Protein AF-A0A843IZ37-F1 (afdb_monomer)

Solvent-accessible surface area (backbone atoms only — not comparable to full-atom values): 7580 Å² total; per-residue (Å²): 131,84,59,68,69,59,57,53,52,52,54,53,51,50,53,52,50,53,52,50,50,48,40,64,64,49,52,33,51,70,78,40,42,57,27,64,41,48,29,43,36,40,36,43,60,86,88,45,72,48,77,45,77,41,49,67,21,26,37,38,37,39,22,47,62,95,72,80,85,50,72,70,56,32,70,65,59,40,47,68,46,70,47,68,40,82,87,35,90,53,60,32,40,37,36,51,71,47,74,56,32,34,36,52,46,71,40,86,57,52,48,63,89,57,58,62,46,44,61,75,40,78,44,54,36,36,32,69,85,77,70,44,50,29,39,40,34,33,73

Secondary structure (DSSP, 8-state):
---HHHHHHHHHHHHHHHHHHHIIIIIHHHHSPPP-S-EEEEE-STT-EEEEE-TT-SEEEEESS-----HHHHHHH--EEEEE-TT-SS-EEEEEEETTEEEEEPPTTEEES-SEEEBT-EEEEEETTT--EEEEEE-

Radius of gyration: 20.19 Å; Cα contacts (8 Å, |Δi|>4): 264; chains: 1; bounding box: 59×22×59 Å

Foldseek 3Di:
DDDVVVVVVVVVVVVVVVVVVCQQPPVLCVVQPAALFFWKWKDDDPPDTDIDGRGRARKEKEEQDDDDQDPVNCSNNNHYHYDHDPVHPDIKMWGCDDNFWIAIDDDPQKDKPDRIAGAQDWIWIAGNVVRIIMIMHID

pLDDT: mean 86.44, std 6.02, range [48.97, 94.69]

Structure (mmCIF, N/CA/C/O backbone):
data_AF-A0A843IZ37-F1
#
_entry.id   AF-A0A843IZ37-F1
#
loop_
_atom_site.group_PDB
_atom_site.id
_atom_site.type_symbol
_atom_site.label_atom_id
_atom_site.label_alt_id
_atom_site.label_comp_id
_atom_site.label_asym_id
_atom_site.label_entity_id
_atom_site.label_seq_id
_atom_site.pdbx_PDB_ins_code
_atom_site.Cartn_x
_atom_site.Cartn_y
_atom_site.Cartn_z
_atom_site.occupancy
_atom_site.B_iso_or_equiv
_atom_site.auth_seq_id
_atom_site.auth_comp_id
_atom_site.auth_asym_id
_atom_site.auth_atom_id
_atom_site.pdbx_PDB_model_num
ATOM 1 N N . MET A 1 1 ? 40.744 1.750 -38.224 1.00 48.97 1 MET A N 1
ATOM 2 C CA . MET A 1 1 ? 40.336 0.439 -37.673 1.00 48.97 1 MET A CA 1
ATOM 3 C C . MET A 1 1 ? 39.419 0.703 -36.491 1.00 48.97 1 MET A C 1
ATOM 5 O O . MET A 1 1 ? 39.819 1.440 -35.600 1.00 48.97 1 MET A O 1
ATOM 9 N N . ALA A 1 2 ? 38.177 0.216 -36.526 1.00 65.69 2 ALA A N 1
ATOM 10 C CA . ALA A 1 2 ? 37.244 0.391 -35.414 1.00 65.69 2 ALA A CA 1
ATOM 11 C C . ALA A 1 2 ? 37.753 -0.388 -34.194 1.00 65.69 2 ALA A C 1
ATOM 13 O O . ALA A 1 2 ? 38.201 -1.523 -34.341 1.00 65.69 2 ALA A O 1
ATOM 14 N N . ASN A 1 3 ? 37.719 0.231 -33.013 1.00 75.50 3 ASN A N 1
ATOM 15 C CA . ASN A 1 3 ? 38.198 -0.390 -31.785 1.00 75.50 3 ASN A CA 1
ATOM 16 C C . ASN A 1 3 ? 37.201 -1.492 -31.366 1.00 75.50 3 ASN A C 1
ATOM 18 O O . ASN A 1 3 ? 36.070 -1.161 -31.003 1.00 75.50 3 ASN A O 1
ATOM 22 N N . PRO A 1 4 ? 37.564 -2.787 -31.429 1.00 74.19 4 PRO A N 1
ATOM 23 C CA . PRO A 1 4 ? 36.617 -3.889 -31.241 1.00 74.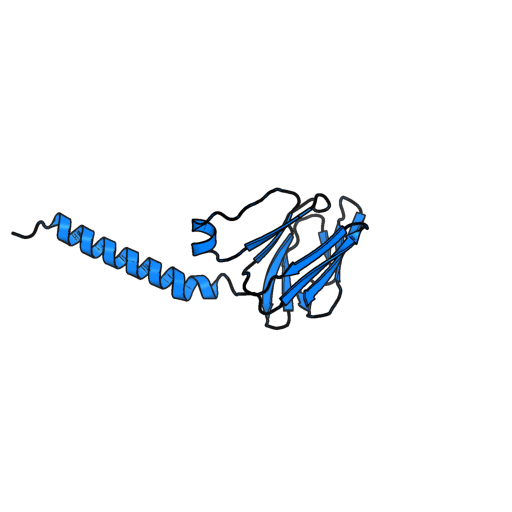19 4 PRO A CA 1
ATOM 24 C C . PRO A 1 4 ? 35.993 -3.906 -29.837 1.00 74.19 4 PRO A C 1
ATOM 26 O O . PRO A 1 4 ? 34.850 -4.332 -29.676 1.00 74.19 4 PRO A O 1
ATOM 29 N N . LEU A 1 5 ? 36.694 -3.358 -28.837 1.00 73.50 5 LEU A N 1
ATOM 30 C CA . LEU A 1 5 ? 36.154 -3.158 -27.490 1.00 73.50 5 LEU A CA 1
ATOM 31 C C . LEU A 1 5 ? 35.015 -2.132 -27.455 1.00 73.50 5 LEU A C 1
ATOM 33 O O . LEU A 1 5 ? 34.039 -2.336 -26.738 1.00 73.50 5 LEU A O 1
ATOM 37 N N . ALA A 1 6 ? 35.118 -1.054 -28.237 1.00 74.38 6 ALA A N 1
ATOM 38 C CA . ALA A 1 6 ? 34.081 -0.027 -28.302 1.00 74.38 6 ALA A CA 1
ATOM 39 C C . ALA A 1 6 ? 32.815 -0.558 -28.992 1.00 74.38 6 ALA A C 1
ATOM 41 O O . ALA A 1 6 ? 31.706 -0.289 -28.543 1.00 74.38 6 ALA A O 1
ATOM 42 N N . THR A 1 7 ? 32.970 -1.383 -30.031 1.00 79.19 7 THR A N 1
ATOM 43 C CA . THR A 1 7 ? 31.832 -2.017 -30.712 1.00 79.19 7 THR A CA 1
ATOM 44 C C . THR A 1 7 ? 31.071 -2.962 -29.778 1.00 79.19 7 THR A C 1
ATOM 46 O O . THR A 1 7 ? 29.842 -2.927 -29.729 1.00 79.19 7 THR A O 1
ATOM 49 N N . GLY A 1 8 ? 31.788 -3.777 -28.993 1.00 83.38 8 GLY A N 1
ATOM 50 C CA . GLY A 1 8 ? 31.175 -4.699 -28.034 1.00 83.38 8 GLY A CA 1
ATOM 51 C C . GLY A 1 8 ? 30.411 -3.983 -26.915 1.00 83.38 8 GLY A C 1
ATOM 52 O O . GLY A 1 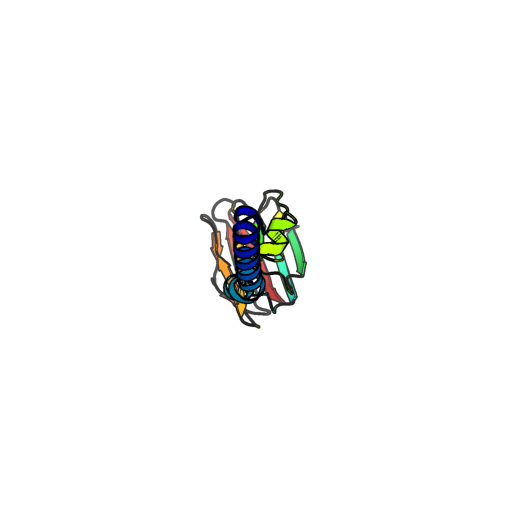8 ? 29.273 -4.346 -26.614 1.00 83.38 8 GLY A O 1
ATOM 53 N N . THR A 1 9 ? 30.991 -2.928 -26.334 1.00 86.50 9 THR A N 1
ATOM 54 C CA . THR A 1 9 ? 30.327 -2.148 -25.275 1.00 86.50 9 THR A CA 1
ATOM 55 C C . THR A 1 9 ? 29.115 -1.379 -25.791 1.00 86.50 9 THR A C 1
ATOM 57 O O . THR A 1 9 ? 28.109 -1.307 -25.086 1.00 86.50 9 THR A O 1
ATOM 60 N N . SER A 1 10 ? 29.147 -0.869 -27.027 1.00 86.94 10 SER A N 1
ATOM 61 C CA . SER A 1 10 ? 27.983 -0.222 -27.646 1.00 86.94 10 SER A CA 1
ATOM 62 C C . SER A 1 10 ? 26.804 -1.182 -27.827 1.00 86.94 10 SER A C 1
ATOM 64 O O . SER A 1 10 ? 25.675 -0.828 -27.485 1.00 86.94 10 SER A O 1
ATOM 66 N N . ILE A 1 11 ? 27.048 -2.406 -28.309 1.00 89.75 11 ILE A N 1
ATOM 67 C CA . ILE A 1 11 ? 25.991 -3.418 -28.479 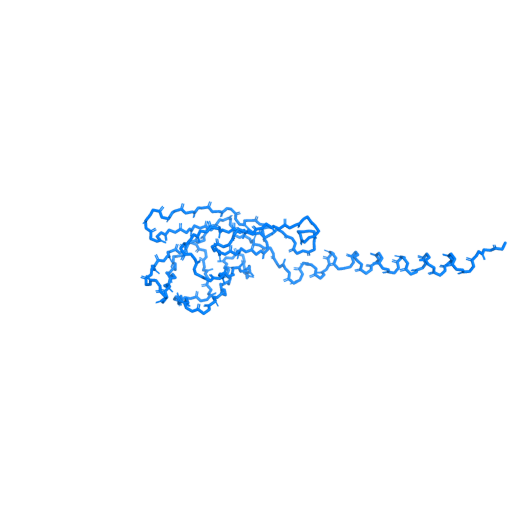1.00 89.75 11 ILE A CA 1
ATOM 68 C C . ILE A 1 11 ? 25.407 -3.814 -27.119 1.00 89.75 11 ILE A C 1
ATOM 70 O O . ILE A 1 11 ? 24.187 -3.858 -26.955 1.00 89.75 11 ILE A O 1
ATOM 74 N N . LEU A 1 12 ? 26.264 -4.050 -26.124 1.00 91.38 12 LEU A N 1
ATOM 75 C CA . LEU A 1 12 ? 25.834 -4.432 -24.779 1.00 91.38 12 LEU A CA 1
ATOM 76 C C . LEU A 1 12 ? 25.019 -3.315 -24.107 1.00 91.38 12 LEU A C 1
ATOM 78 O O . LEU A 1 12 ? 23.982 -3.585 -23.501 1.00 91.38 12 LEU A O 1
ATOM 82 N N . GLY A 1 13 ? 25.422 -2.055 -24.294 1.00 92.56 13 GLY A N 1
ATOM 83 C CA . GLY A 1 13 ? 24.658 -0.889 -23.852 1.00 92.56 13 GLY A CA 1
ATOM 84 C C . GLY A 1 13 ? 23.282 -0.793 -24.514 1.00 92.56 13 GLY A C 1
ATOM 85 O O . GLY A 1 13 ? 22.292 -0.533 -23.829 1.00 92.56 13 GLY A O 1
ATOM 86 N N . PHE A 1 14 ? 23.188 -1.064 -25.819 1.00 94.12 14 PHE A N 1
ATOM 87 C CA . PHE A 1 14 ? 21.911 -1.064 -26.535 1.00 94.12 14 PHE A CA 1
ATOM 88 C C . PHE A 1 14 ? 20.958 -2.155 -26.026 1.00 94.12 14 PHE A C 1
ATOM 90 O O . PHE A 1 14 ? 19.788 -1.876 -25.765 1.00 94.12 14 PHE A O 1
ATOM 97 N N . ILE A 1 15 ? 21.458 -3.377 -25.817 1.00 94.69 15 ILE A N 1
ATOM 98 C CA . ILE A 1 15 ? 20.670 -4.488 -25.256 1.00 94.69 15 ILE A CA 1
ATOM 99 C C . ILE A 1 15 ? 20.149 -4.125 -23.861 1.00 94.69 15 ILE A C 1
ATOM 101 O O . ILE A 1 15 ? 18.975 -4.343 -23.559 1.00 94.69 15 ILE A O 1
ATOM 105 N N . LEU A 1 16 ? 20.999 -3.534 -23.020 1.00 93.94 16 LEU A N 1
ATOM 106 C CA . LEU A 1 16 ? 20.631 -3.151 -21.660 1.00 93.94 16 LEU A CA 1
ATOM 107 C C . LEU A 1 16 ? 19.567 -2.042 -21.646 1.00 93.94 16 LEU A C 1
ATOM 109 O O . LEU A 1 16 ? 18.612 -2.114 -20.872 1.00 93.94 16 LEU A O 1
ATOM 113 N N . LEU A 1 17 ? 19.670 -1.064 -22.550 1.00 92.88 17 LEU A N 1
ATOM 114 C CA . LEU A 1 17 ? 18.644 -0.035 -22.741 1.00 92.88 17 LEU A CA 1
ATOM 115 C C . LEU A 1 17 ? 17.320 -0.620 -23.242 1.00 92.88 17 LEU A C 1
ATOM 117 O O . LEU A 1 17 ? 16.263 -0.253 -22.728 1.00 92.88 17 LEU A O 1
ATOM 121 N N . ALA A 1 18 ? 17.356 -1.550 -24.198 1.00 93.69 18 ALA A N 1
ATOM 122 C CA . ALA A 1 18 ? 16.159 -2.221 -24.701 1.00 93.69 18 ALA A CA 1
ATOM 123 C C . ALA A 1 18 ? 15.462 -3.039 -23.599 1.00 93.69 18 ALA A C 1
ATOM 125 O O . ALA A 1 18 ? 14.242 -2.953 -23.441 1.00 93.69 18 ALA A O 1
ATOM 126 N N . ALA A 1 19 ? 16.229 -3.769 -22.785 1.00 92.69 19 ALA A N 1
ATOM 127 C CA . ALA A 1 19 ? 15.710 -4.504 -21.635 1.00 92.69 19 ALA A CA 1
ATOM 128 C C . ALA A 1 19 ? 15.078 -3.565 -20.594 1.00 92.69 19 ALA A C 1
ATOM 130 O O . ALA A 1 19 ? 13.990 -3.840 -20.086 1.00 92.69 19 ALA A O 1
ATOM 131 N N . LEU A 1 20 ? 15.716 -2.424 -20.315 1.00 91.31 20 LEU A N 1
ATOM 132 C CA . LEU A 1 20 ? 15.200 -1.426 -19.380 1.00 91.31 20 LEU A CA 1
ATOM 133 C C . LEU A 1 20 ? 13.914 -0.759 -19.897 1.00 91.31 20 LEU A C 1
ATOM 135 O O . LEU A 1 20 ? 12.968 -0.564 -19.133 1.00 91.31 20 LEU A O 1
ATOM 139 N N . ALA A 1 21 ? 13.838 -0.465 -21.196 1.00 89.88 21 ALA A N 1
ATOM 140 C CA . ALA A 1 21 ? 12.626 0.045 -21.828 1.00 89.88 21 ALA A CA 1
ATOM 141 C C . ALA A 1 21 ? 11.474 -0.970 -21.744 1.00 89.88 21 ALA A C 1
ATOM 143 O O . ALA A 1 21 ? 10.358 -0.611 -21.364 1.00 89.88 21 ALA A O 1
ATOM 144 N N . LEU A 1 22 ? 11.751 -2.248 -22.024 1.00 91.81 22 LEU A N 1
ATOM 145 C CA . LEU A 1 22 ? 10.770 -3.329 -21.917 1.00 91.81 22 LEU A CA 1
ATOM 146 C C . LEU A 1 22 ? 10.287 -3.522 -20.471 1.00 91.81 22 LEU A C 1
ATOM 148 O O . LEU A 1 22 ? 9.087 -3.691 -20.237 1.00 91.81 22 LEU A O 1
ATOM 152 N N . TRP A 1 23 ? 11.193 -3.418 -19.493 1.00 89.94 23 TRP A N 1
ATOM 153 C CA . TRP A 1 23 ? 10.854 -3.442 -18.070 1.00 89.94 23 TRP A CA 1
ATOM 154 C C . TRP A 1 23 ? 9.880 -2.318 -17.695 1.00 89.94 23 TRP A C 1
ATOM 156 O O . TRP A 1 23 ? 8.828 -2.580 -17.108 1.00 89.94 23 TRP A O 1
ATOM 166 N N . LEU A 1 24 ? 10.203 -1.070 -18.053 1.00 86.56 24 LEU A N 1
ATOM 167 C CA . LEU A 1 24 ? 9.394 0.102 -17.703 1.00 86.56 24 LEU A CA 1
ATOM 168 C C . LEU A 1 24 ? 8.035 0.122 -18.419 1.00 86.56 24 LEU A C 1
ATOM 170 O O . LEU A 1 24 ? 7.045 0.559 -17.832 1.00 86.56 24 LEU A O 1
ATOM 174 N N . ALA A 1 25 ? 7.962 -0.364 -19.659 1.00 85.31 25 ALA A N 1
ATOM 175 C CA . ALA A 1 25 ? 6.729 -0.355 -20.442 1.00 85.31 25 ALA A CA 1
ATOM 176 C C . ALA A 1 25 ? 5.774 -1.505 -20.081 1.00 85.31 25 ALA A C 1
ATOM 178 O O . ALA A 1 25 ? 4.579 -1.273 -19.892 1.00 85.31 25 ALA A O 1
ATOM 179 N N . VAL A 1 26 ? 6.283 -2.738 -19.979 1.00 87.12 26 VAL A N 1
ATOM 180 C CA . VAL A 1 26 ? 5.445 -3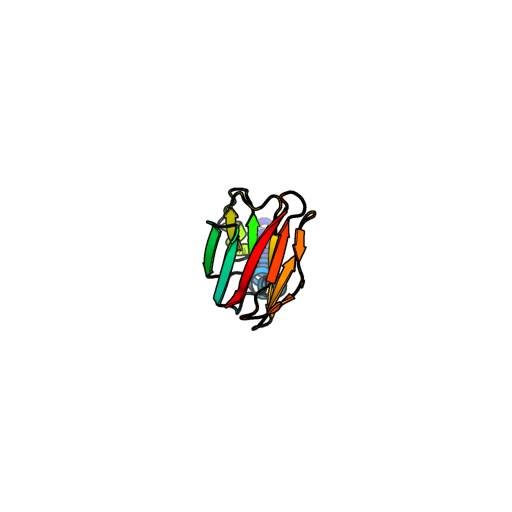.946 -19.889 1.00 87.12 26 VAL A CA 1
ATOM 181 C C . VAL A 1 26 ? 5.415 -4.498 -18.469 1.00 87.12 26 VAL A C 1
ATOM 183 O O . VAL A 1 26 ? 4.352 -4.544 -17.842 1.00 87.12 26 VAL A O 1
ATOM 186 N N . LEU A 1 27 ? 6.575 -4.890 -17.933 1.00 85.44 27 LEU A N 1
ATOM 187 C CA . LEU A 1 27 ? 6.647 -5.567 -16.633 1.00 85.44 27 LEU A CA 1
ATOM 188 C C . LEU A 1 27 ? 6.161 -4.654 -15.512 1.00 85.44 27 LEU A C 1
ATOM 190 O O . LEU A 1 27 ? 5.412 -5.090 -14.638 1.00 85.44 27 LEU A O 1
ATOM 194 N N . GLN A 1 28 ? 6.497 -3.365 -15.577 1.00 84.25 28 GLN A N 1
ATOM 195 C CA . GLN A 1 28 ? 6.030 -2.409 -14.590 1.00 84.25 28 GLN A CA 1
ATOM 196 C C . GLN A 1 28 ? 4.501 -2.344 -14.541 1.00 84.25 28 GLN A C 1
ATOM 198 O O . GLN A 1 28 ? 3.927 -2.227 -13.460 1.00 84.25 28 GLN A O 1
ATOM 203 N N . TYR A 1 29 ? 3.819 -2.376 -15.687 1.00 81.94 29 TYR A N 1
ATOM 204 C CA . TYR A 1 29 ? 2.358 -2.320 -15.731 1.00 81.94 29 TYR A CA 1
ATOM 205 C C . TYR A 1 29 ? 1.718 -3.605 -15.188 1.00 81.94 29 TYR A C 1
ATOM 207 O O . TYR A 1 29 ? 0.707 -3.528 -14.492 1.00 81.94 29 TYR A O 1
ATOM 215 N N . MET A 1 30 ? 2.335 -4.757 -15.457 1.00 83.50 30 MET A N 1
ATOM 216 C CA . MET A 1 30 ? 1.831 -6.069 -15.053 1.00 83.50 30 MET A CA 1
ATOM 217 C C . MET A 1 30 ? 1.996 -6.338 -13.551 1.00 83.50 30 MET A C 1
ATOM 219 O O . MET A 1 30 ? 1.043 -6.759 -12.901 1.00 83.50 30 MET A O 1
ATOM 223 N N . PHE A 1 31 ? 3.174 -6.066 -12.983 1.00 83.25 31 PHE A N 1
ATOM 224 C CA . PHE A 1 31 ? 3.448 -6.352 -11.568 1.00 83.25 31 PHE A CA 1
ATOM 225 C C . PHE A 1 31 ? 2.868 -5.311 -10.611 1.00 83.25 31 PHE A C 1
ATOM 227 O O . PHE A 1 31 ? 2.540 -5.637 -9.472 1.00 83.25 31 PHE A O 1
ATOM 234 N N . TYR A 1 32 ? 2.711 -4.066 -11.066 1.00 84.38 32 TYR A N 1
ATOM 235 C CA . TYR A 1 32 ? 2.249 -2.973 -10.216 1.00 84.38 32 TYR A CA 1
ATOM 236 C C . TYR A 1 32 ? 1.033 -2.268 -10.829 1.00 84.38 32 TYR A C 1
ATOM 238 O O . TYR A 1 32 ? 1.156 -1.137 -11.317 1.00 84.38 32 TYR A O 1
ATOM 246 N N . PRO A 1 33 ? -0.156 -2.897 -10.825 1.00 85.81 33 PRO A N 1
ATOM 247 C CA . PRO A 1 33 ? -1.369 -2.259 -11.321 1.00 85.81 33 PRO A CA 1
ATOM 248 C C . PRO A 1 33 ? -1.647 -0.936 -10.591 1.00 85.81 33 PRO A C 1
ATOM 250 O O . PRO A 1 33 ? -1.183 -0.696 -9.479 1.00 85.81 33 PRO A O 1
ATOM 253 N N . ARG A 1 34 ? -2.392 -0.029 -11.229 1.00 90.31 34 ARG A N 1
ATOM 254 C CA . ARG A 1 34 ? -2.721 1.289 -10.657 1.00 90.31 34 ARG A CA 1
ATOM 255 C C . ARG A 1 34 ? -4.096 1.259 -9.993 1.00 90.31 34 ARG A C 1
ATOM 257 O O . ARG A 1 34 ? -5.033 0.678 -10.535 1.00 90.31 34 ARG A O 1
ATOM 264 N N . PHE A 1 35 ? -4.256 1.967 -8.876 1.00 88.81 35 PHE A N 1
ATOM 265 C CA . PHE A 1 35 ? -5.566 2.188 -8.269 1.00 88.81 35 PHE A CA 1
ATOM 266 C C . PHE A 1 35 ? -6.474 3.004 -9.191 1.00 88.81 35 PHE A C 1
ATOM 268 O O . PHE A 1 35 ? -6.151 4.131 -9.586 1.00 88.81 35 PHE A O 1
ATOM 275 N N . SER A 1 36 ? -7.644 2.434 -9.479 1.00 86.38 36 SER A N 1
ATOM 276 C CA . SER A 1 36 ? -8.747 3.125 -10.154 1.00 86.38 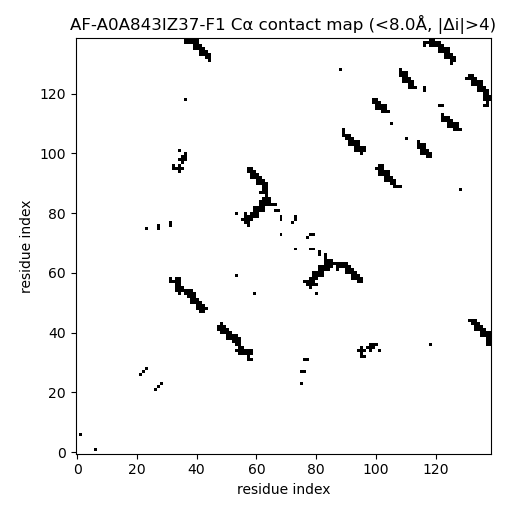36 SER A CA 1
ATOM 277 C C . SER A 1 36 ? -9.616 3.934 -9.183 1.00 86.38 36 SER A C 1
ATOM 279 O O . SER A 1 36 ? -10.277 4.883 -9.603 1.00 86.38 36 SER A O 1
ATOM 281 N N . VAL A 1 37 ? -9.618 3.559 -7.901 1.00 88.25 37 VAL A N 1
ATOM 282 C CA . VAL A 1 37 ? -10.371 4.220 -6.825 1.00 88.25 37 VAL A CA 1
ATOM 283 C C . VAL A 1 37 ? -9.738 5.567 -6.457 1.00 88.25 37 VAL A C 1
ATOM 285 O O . VAL A 1 37 ? -8.538 5.775 -6.659 1.00 88.25 37 VAL A O 1
ATOM 288 N N . LYS A 1 38 ? -10.540 6.525 -5.981 1.00 87.62 38 LYS A N 1
ATOM 289 C CA . LYS A 1 38 ? -10.098 7.915 -5.812 1.00 87.62 38 LYS A CA 1
ATOM 290 C C . LYS A 1 38 ? -9.394 8.128 -4.481 1.00 87.62 38 LYS A C 1
ATOM 292 O O . LYS A 1 38 ? -8.310 8.713 -4.461 1.00 87.62 38 LYS A O 1
ATOM 297 N N . SER A 1 39 ? -9.990 7.682 -3.383 1.00 89.44 39 SER A N 1
ATOM 298 C CA . SER A 1 39 ? -9.506 7.964 -2.034 1.00 89.44 39 SER A CA 1
ATOM 299 C C . SER A 1 39 ? -9.762 6.831 -1.051 1.00 89.44 39 SER A C 1
ATOM 301 O O . SER A 1 39 ? -10.776 6.145 -1.127 1.00 89.44 39 SER A O 1
ATOM 303 N N . LEU A 1 40 ? -8.849 6.703 -0.097 1.00 90.06 40 LEU A N 1
ATOM 304 C CA . LEU A 1 40 ? -8.972 5.905 1.111 1.00 90.06 40 LEU A CA 1
ATOM 305 C C . LEU A 1 40 ? -9.392 6.835 2.256 1.00 90.06 40 LEU A C 1
ATOM 307 O O . LEU A 1 40 ? -8.826 7.921 2.410 1.00 90.06 40 LEU A O 1
ATOM 311 N N . GLN A 1 41 ? -10.384 6.422 3.028 1.00 89.75 41 GLN A N 1
ATOM 312 C CA . GLN A 1 41 ? -10.788 7.037 4.283 1.00 89.75 41 GLN A CA 1
ATOM 313 C C . GLN A 1 41 ? -10.515 6.041 5.403 1.00 89.75 41 GLN A C 1
ATOM 315 O O . GLN A 1 41 ? -10.911 4.881 5.305 1.00 89.75 41 GLN A O 1
ATOM 320 N N . LEU A 1 42 ? -9.818 6.512 6.423 1.00 88.88 42 LEU A N 1
ATOM 321 C CA . LEU A 1 42 ? -9.548 5.811 7.664 1.00 88.88 42 LEU A CA 1
ATOM 322 C C . LEU A 1 42 ? -10.203 6.626 8.770 1.00 88.88 42 LEU A C 1
ATOM 324 O O . LEU A 1 42 ? -10.008 7.844 8.839 1.00 88.88 42 LEU A O 1
ATOM 328 N N . SER A 1 43 ? -10.996 5.966 9.593 1.00 86.00 43 SER A N 1
ATOM 329 C CA . SER A 1 43 ? -11.625 6.557 10.764 1.00 86.00 43 SER A CA 1
ATOM 330 C C . SER A 1 43 ? -11.502 5.601 11.935 1.00 86.00 43 SER A C 1
ATOM 332 O O . SER A 1 43 ? -11.529 4.391 11.741 1.00 86.00 43 SER A O 1
ATOM 334 N N . ASP A 1 44 ? -11.402 6.157 13.132 1.00 80.31 44 ASP A N 1
ATOM 335 C CA . ASP A 1 44 ? -11.322 5.442 14.404 1.00 80.31 44 ASP A CA 1
ATOM 336 C C . ASP A 1 44 ? -10.011 4.663 14.645 1.00 80.31 44 ASP A C 1
ATOM 338 O O . ASP A 1 44 ? -9.388 4.148 13.710 1.00 80.31 44 ASP A O 1
ATOM 342 N N . PRO A 1 45 ? -9.551 4.574 15.908 1.00 70.81 45 PRO A N 1
ATOM 343 C CA . PRO A 1 45 ? -10.117 5.192 17.116 1.00 70.81 45 PRO A CA 1
ATOM 344 C C . PRO A 1 45 ? -9.930 6.721 17.144 1.00 70.81 45 PRO A C 1
ATOM 346 O O . PRO A 1 45 ? -8.905 7.237 16.698 1.00 70.81 45 PRO A O 1
ATOM 349 N N . ALA A 1 46 ? -10.924 7.466 17.644 1.00 68.81 46 ALA A N 1
ATOM 350 C CA . ALA A 1 46 ? -10.837 8.923 17.780 1.00 68.81 46 ALA A CA 1
ATOM 351 C C . ALA A 1 46 ? -9.554 9.330 18.543 1.00 68.81 46 ALA A C 1
ATOM 353 O O . ALA A 1 46 ? -9.259 8.729 19.577 1.00 68.81 46 ALA A O 1
ATOM 354 N N . PRO A 1 47 ? -8.780 10.328 18.067 1.00 70.94 47 PRO A N 1
ATOM 355 C CA . PRO A 1 47 ? -9.100 11.315 17.027 1.00 70.94 47 PRO A CA 1
ATOM 356 C C . PRO A 1 47 ? -8.640 10.944 15.599 1.00 70.94 47 PRO A C 1
ATOM 358 O O . PRO A 1 47 ? -8.513 11.826 14.748 1.00 70.94 47 PRO A O 1
ATOM 361 N N . TYR A 1 48 ? -8.355 9.674 15.300 1.00 76.94 48 TYR A N 1
ATOM 362 C CA . TYR A 1 48 ? -7.816 9.275 14.000 1.00 76.94 48 TYR A CA 1
ATOM 363 C C . TYR A 1 48 ? -8.851 9.413 12.875 1.00 76.94 48 TYR A C 1
ATOM 365 O O . TYR A 1 48 ? -9.756 8.593 12.722 1.00 76.94 48 TYR A O 1
ATOM 373 N N . MET A 1 49 ? -8.706 10.467 12.068 1.00 81.44 49 MET A N 1
ATOM 374 C CA . MET A 1 49 ? -9.446 10.666 10.822 1.00 81.44 49 MET A CA 1
ATOM 375 C C . MET A 1 49 ? -8.475 11.046 9.709 1.00 81.44 49 MET A C 1
ATOM 377 O O . MET A 1 49 ? -7.966 12.167 9.658 1.00 81.44 49 MET A O 1
ATOM 381 N N . ALA A 1 50 ? -8.238 10.124 8.782 1.00 84.44 50 ALA A N 1
ATOM 382 C CA . ALA A 1 50 ? -7.360 10.354 7.648 1.00 84.44 50 ALA A CA 1
ATOM 383 C C . ALA A 1 50 ? -8.093 10.114 6.331 1.00 84.44 50 ALA A C 1
ATOM 385 O O . ALA A 1 50 ? -8.737 9.091 6.105 1.00 84.44 50 ALA A O 1
ATOM 386 N N . ARG A 1 51 ? -7.964 11.067 5.407 1.00 88.44 51 ARG A N 1
ATOM 387 C CA . ARG A 1 51 ? -8.422 10.917 4.025 1.00 88.44 51 ARG A CA 1
ATOM 388 C C . ARG A 1 51 ? -7.240 11.094 3.091 1.00 88.44 51 ARG A C 1
ATOM 390 O O . ARG A 1 51 ? -6.680 12.185 3.000 1.00 88.44 51 ARG A O 1
ATOM 397 N N . LYS A 1 52 ? -6.892 10.046 2.346 1.00 88.88 52 LYS A N 1
ATOM 398 C CA . LYS A 1 52 ? -5.793 10.072 1.375 1.00 88.88 52 LYS A CA 1
ATOM 399 C C . LYS A 1 52 ? -6.285 9.777 -0.029 1.00 88.88 52 LYS A C 1
ATOM 401 O O . LYS A 1 52 ? -7.038 8.839 -0.268 1.00 88.88 52 LYS A O 1
ATOM 406 N N . THR A 1 53 ? -5.832 10.576 -0.987 1.00 90.06 53 THR A N 1
ATOM 407 C CA . THR A 1 53 ? -6.104 10.348 -2.409 1.00 90.06 53 THR A CA 1
ATOM 408 C C . THR A 1 53 ? -5.161 9.273 -2.932 1.00 90.06 53 THR A C 1
ATOM 410 O O . THR A 1 53 ? -3.958 9.505 -3.032 1.00 90.06 53 THR A O 1
ATOM 413 N N . ILE A 1 54 ? -5.712 8.115 -3.296 1.00 90.81 54 ILE A N 1
ATOM 414 C CA . ILE A 1 54 ? -4.949 6.936 -3.733 1.00 90.81 54 ILE A CA 1
ATOM 415 C C . ILE A 1 54 ? -4.991 6.719 -5.248 1.00 90.81 54 ILE A C 1
ATOM 417 O O . ILE A 1 54 ? -4.316 5.836 -5.773 1.00 90.81 54 ILE A O 1
ATOM 421 N N . ARG A 1 55 ? -5.726 7.565 -5.982 1.00 87.31 55 ARG A N 1
ATOM 422 C CA . ARG A 1 55 ? -5.811 7.504 -7.446 1.00 87.31 55 ARG A CA 1
ATOM 423 C C . ARG A 1 55 ? -4.419 7.519 -8.082 1.00 87.31 55 ARG A C 1
ATOM 425 O O . ARG A 1 55 ? -3.602 8.384 -7.770 1.00 87.31 55 ARG A O 1
ATOM 432 N N . ARG A 1 56 ? -4.181 6.614 -9.038 1.00 86.94 56 ARG A N 1
ATOM 433 C CA . ARG A 1 56 ? -2.903 6.442 -9.767 1.00 86.94 56 ARG A CA 1
ATOM 434 C C . ARG A 1 56 ? -1.710 5.978 -8.920 1.00 86.94 56 ARG A C 1
ATOM 436 O O . ARG A 1 56 ? -0.659 5.725 -9.507 1.00 86.94 56 ARG A O 1
ATOM 443 N N . ALA A 1 57 ? -1.843 5.839 -7.600 1.00 90.25 57 ALA A N 1
ATOM 444 C CA . ALA A 1 57 ? -0.858 5.088 -6.831 1.00 90.25 57 ALA A CA 1
ATOM 445 C C . ALA A 1 57 ? -0.918 3.608 -7.235 1.00 90.25 57 ALA A C 1
ATOM 447 O O . ALA A 1 57 ? -1.897 3.157 -7.838 1.00 90.25 57 ALA A O 1
ATOM 448 N N . ARG A 1 58 ? 0.140 2.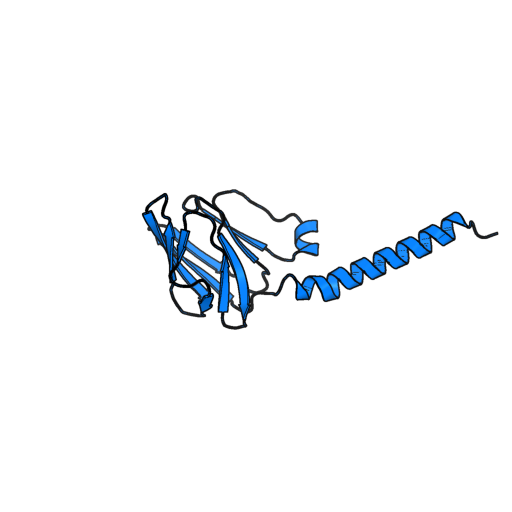863 -6.942 1.00 90.69 58 ARG A N 1
ATOM 449 C CA . ARG A 1 58 ? 0.218 1.422 -7.213 1.00 90.69 58 ARG A CA 1
ATOM 450 C C . ARG A 1 58 ? 0.163 0.588 -5.935 1.00 90.69 58 ARG A C 1
ATOM 452 O O . ARG A 1 58 ? -0.207 -0.575 -5.987 1.00 90.69 58 ARG A O 1
ATOM 459 N N . GLN A 1 59 ? 0.457 1.200 -4.790 1.00 92.50 59 GLN A N 1
ATOM 460 C CA . GLN A 1 59 ? 0.377 0.568 -3.477 1.00 92.50 59 GLN A CA 1
ATOM 461 C C . GLN A 1 59 ? 0.140 1.630 -2.399 1.00 92.50 59 GLN A C 1
ATOM 463 O O . GLN A 1 59 ? 0.565 2.780 -2.546 1.00 92.50 59 GLN A O 1
ATOM 468 N N . VAL A 1 60 ? -0.563 1.250 -1.337 1.00 92.19 60 VAL A N 1
ATOM 469 C CA . VAL A 1 60 ? -0.725 2.055 -0.123 1.00 92.19 60 VAL A CA 1
ATOM 470 C C . VAL A 1 60 ? -0.245 1.207 1.047 1.00 92.19 60 VAL A C 1
ATOM 472 O O . VAL A 1 60 ? -0.597 0.032 1.132 1.00 92.19 60 VAL A O 1
ATOM 475 N N . ILE A 1 61 ? 0.580 1.781 1.911 1.00 92.44 61 ILE A N 1
ATOM 476 C CA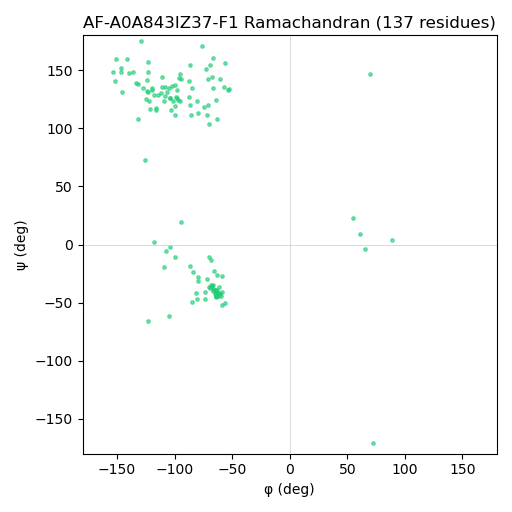 . ILE A 1 61 ? 1.133 1.115 3.089 1.00 92.44 61 ILE A CA 1
ATOM 477 C C . ILE A 1 61 ? 0.720 1.934 4.306 1.00 92.44 61 ILE A C 1
ATOM 479 O O . ILE A 1 61 ? 0.994 3.133 4.357 1.00 92.44 61 ILE A O 1
ATOM 483 N N . LEU A 1 62 ? 0.040 1.293 5.250 1.00 91.06 62 LEU A N 1
ATOM 484 C CA . LEU A 1 62 ? -0.265 1.852 6.56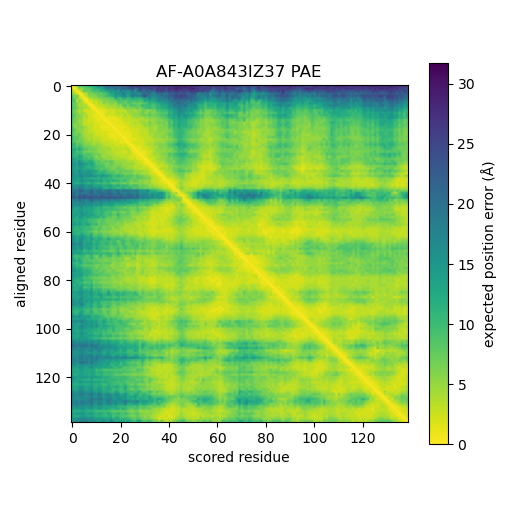3 1.00 91.06 62 LEU A CA 1
ATOM 485 C C . LEU A 1 62 ? 0.827 1.366 7.515 1.00 91.06 62 LEU A C 1
ATOM 487 O O . LEU A 1 62 ? 1.068 0.163 7.587 1.00 91.06 62 LEU A O 1
ATOM 491 N N . THR A 1 63 ? 1.525 2.278 8.179 1.00 91.56 63 THR A N 1
ATOM 492 C CA . THR A 1 63 ? 2.670 1.952 9.040 1.00 91.56 63 THR A CA 1
ATOM 493 C C . THR A 1 63 ? 2.805 2.984 10.158 1.00 91.56 63 THR A C 1
ATOM 495 O O . THR A 1 63 ? 2.302 4.097 10.037 1.00 91.56 63 THR A O 1
ATOM 498 N N . SER A 1 64 ? 3.498 2.649 11.242 1.00 89.50 64 SER A N 1
ATOM 499 C CA . SER A 1 64 ? 3.960 3.628 12.240 1.00 89.50 64 SER A CA 1
ATOM 500 C C . SER A 1 64 ? 5.311 4.236 11.877 1.00 89.50 64 SER A C 1
ATOM 502 O O . SER A 1 64 ? 5.684 5.297 12.373 1.00 89.50 64 SER A O 1
ATOM 504 N N . LYS A 1 65 ? 6.072 3.597 10.985 1.00 88.75 65 LYS A N 1
ATOM 505 C CA . LYS A 1 65 ? 7.436 4.021 10.674 1.00 88.75 65 LYS A CA 1
ATOM 506 C C . LYS A 1 65 ? 7.438 5.110 9.611 1.00 88.75 65 LYS A C 1
ATOM 508 O O . LYS A 1 65 ? 6.792 5.005 8.570 1.00 88.75 65 LYS A O 1
ATOM 513 N N . GLN A 1 66 ? 8.239 6.147 9.840 1.00 87.50 66 GLN A N 1
ATOM 514 C CA . GLN A 1 66 ? 8.499 7.167 8.829 1.00 87.50 66 GLN A CA 1
ATOM 515 C C . GLN A 1 66 ? 9.207 6.533 7.630 1.00 87.50 66 GLN A C 1
ATOM 517 O O . GLN A 1 66 ? 10.387 6.191 7.696 1.00 87.50 66 GLN A O 1
ATOM 522 N N . GLN A 1 67 ? 8.484 6.401 6.520 1.00 88.19 67 GLN A N 1
ATOM 523 C CA . GLN A 1 67 ? 9.013 5.850 5.282 1.00 88.19 67 GLN A CA 1
ATOM 524 C C . GLN A 1 67 ? 8.751 6.806 4.123 1.00 88.19 67 GLN A C 1
ATOM 526 O O . GLN A 1 67 ? 7.660 7.353 3.955 1.00 88.19 67 GLN A O 1
ATOM 531 N N . LYS A 1 68 ? 9.783 7.014 3.304 1.00 86.50 68 LYS A N 1
ATOM 532 C CA . LYS A 1 68 ? 9.704 7.812 2.082 1.00 86.50 68 LYS A CA 1
ATOM 533 C C . LYS A 1 68 ? 10.151 6.969 0.905 1.00 86.50 68 LYS A C 1
ATOM 535 O O . LYS A 1 68 ? 11.093 6.187 0.996 1.00 86.50 68 LYS A O 1
ATOM 540 N N . GLN A 1 69 ? 9.470 7.144 -0.219 1.00 89.94 69 GLN A N 1
ATOM 541 C CA . GLN A 1 69 ? 9.888 6.520 -1.460 1.00 89.94 69 GLN A CA 1
ATOM 542 C C . GLN A 1 69 ? 11.018 7.337 -2.089 1.00 89.94 69 GLN A C 1
ATOM 544 O O . GLN A 1 69 ? 10.849 8.527 -2.347 1.00 89.94 69 GLN A O 1
ATOM 549 N N . GLY A 1 70 ? 12.164 6.704 -2.347 1.00 91.00 70 GLY A N 1
ATOM 550 C CA . GLY A 1 70 ? 13.237 7.320 -3.129 1.00 91.00 70 GLY A CA 1
ATOM 551 C C . GLY A 1 70 ? 12.853 7.479 -4.604 1.00 91.00 70 GLY A C 1
ATOM 552 O O . GLY A 1 70 ? 12.055 6.699 -5.125 1.00 91.00 70 GLY A O 1
ATOM 553 N N . PHE A 1 71 ? 13.459 8.451 -5.292 1.00 87.00 71 PHE A N 1
ATOM 554 C CA . PHE A 1 71 ? 13.162 8.774 -6.696 1.00 87.00 71 PHE A CA 1
ATOM 555 C C . PHE A 1 71 ? 13.330 7.576 -7.643 1.00 87.00 71 PHE A C 1
ATOM 557 O O . PHE A 1 71 ? 12.410 7.243 -8.387 1.00 87.00 71 PHE A O 1
ATOM 564 N N . LEU A 1 72 ? 14.471 6.879 -7.568 1.00 85.44 72 LEU A N 1
ATOM 565 C CA . LEU A 1 72 ? 14.719 5.682 -8.382 1.00 85.44 72 LEU A CA 1
ATOM 566 C C . LEU A 1 72 ? 13.678 4.600 -8.090 1.00 85.44 72 LEU A C 1
ATOM 568 O O . LEU A 1 72 ? 13.105 4.010 -9.000 1.00 85.44 72 LEU A O 1
ATOM 572 N N . ASN A 1 73 ? 13.360 4.403 -6.812 1.00 86.25 73 ASN A N 1
ATOM 573 C CA . ASN A 1 73 ? 12.389 3.402 -6.401 1.00 86.25 73 ASN A CA 1
ATOM 574 C C . ASN A 1 73 ? 10.986 3.734 -6.936 1.00 86.25 73 ASN A C 1
ATOM 576 O O . ASN A 1 73 ? 10.275 2.851 -7.407 1.00 86.25 73 ASN A O 1
ATOM 580 N N . GLN A 1 74 ? 10.610 5.015 -6.944 1.00 87.75 74 GLN A N 1
ATOM 581 C CA . GLN A 1 74 ? 9.371 5.498 -7.549 1.00 87.75 74 GLN A CA 1
ATOM 582 C C . GLN A 1 74 ? 9.360 5.334 -9.073 1.00 87.75 74 GLN A C 1
ATOM 584 O O . GLN A 1 74 ? 8.308 5.032 -9.632 1.00 87.75 74 GLN A O 1
ATOM 589 N N . LEU A 1 75 ? 10.494 5.489 -9.758 1.00 84.00 75 LEU A N 1
ATOM 590 C CA . LEU A 1 75 ? 10.576 5.250 -11.199 1.00 84.00 75 LEU A CA 1
ATOM 591 C C . LEU A 1 75 ? 10.294 3.777 -11.531 1.00 84.00 75 LEU A C 1
ATOM 593 O O . LEU A 1 75 ? 9.517 3.499 -12.443 1.00 84.00 75 LEU A O 1
ATOM 597 N N . PHE A 1 76 ? 10.848 2.843 -10.751 1.00 83.50 76 PHE A N 1
ATOM 598 C CA . PHE A 1 76 ? 10.698 1.404 -10.987 1.00 83.50 76 PHE A CA 1
ATOM 599 C C . PHE A 1 76 ? 9.384 0.819 -10.463 1.00 83.50 76 PHE A C 1
ATOM 601 O O . PHE A 1 76 ? 8.743 0.051 -11.170 1.00 83.50 76 PHE A O 1
ATOM 608 N N . THR A 1 77 ? 8.919 1.200 -9.277 1.00 84.62 77 THR A N 1
ATOM 609 C CA . THR A 1 77 ? 7.702 0.623 -8.662 1.00 84.62 77 THR A CA 1
ATOM 610 C C . THR A 1 77 ? 6.462 1.498 -8.841 1.00 84.62 77 THR A C 1
ATOM 612 O O . THR A 1 77 ? 5.344 1.044 -8.618 1.00 84.62 77 THR A O 1
ATOM 615 N N . GLY A 1 78 ? 6.637 2.740 -9.303 1.00 86.38 78 GLY A N 1
ATOM 616 C CA . GLY A 1 78 ? 5.612 3.781 -9.364 1.00 86.38 78 GLY A CA 1
ATOM 617 C C . GLY A 1 78 ? 5.263 4.347 -7.988 1.00 86.38 78 GLY A C 1
ATOM 618 O O . GLY A 1 78 ? 5.934 4.086 -7.001 1.00 86.38 78 GLY A O 1
ATOM 619 N N . LYS A 1 79 ? 4.214 5.172 -7.909 1.00 90.25 79 LYS A N 1
ATOM 620 C CA . LYS A 1 79 ? 3.878 5.902 -6.679 1.00 90.25 79 LYS A CA 1
ATOM 621 C C . LYS A 1 79 ? 3.327 4.970 -5.592 1.00 90.25 79 LYS A C 1
ATOM 623 O O . LYS A 1 79 ? 2.255 4.388 -5.779 1.00 90.25 79 LYS A O 1
ATOM 628 N N . ILE A 1 80 ? 4.009 4.919 -4.452 1.00 92.00 80 ILE A N 1
ATOM 629 C CA . ILE A 1 80 ? 3.551 4.287 -3.211 1.00 92.00 80 ILE A CA 1
ATOM 630 C C . ILE A 1 80 ? 3.134 5.389 -2.237 1.00 92.00 80 ILE A C 1
ATOM 632 O O . ILE A 1 80 ? 3.820 6.402 -2.098 1.00 92.00 80 ILE A O 1
ATOM 636 N N . ILE A 1 81 ? 1.984 5.221 -1.592 1.00 91.31 81 ILE A N 1
ATOM 637 C CA . ILE A 1 81 ? 1.500 6.150 -0.568 1.00 91.31 81 ILE A CA 1
ATOM 638 C C . ILE A 1 81 ? 1.725 5.516 0.795 1.00 91.31 81 ILE A C 1
ATOM 640 O O . ILE A 1 81 ? 1.250 4.411 1.038 1.00 91.31 81 ILE A O 1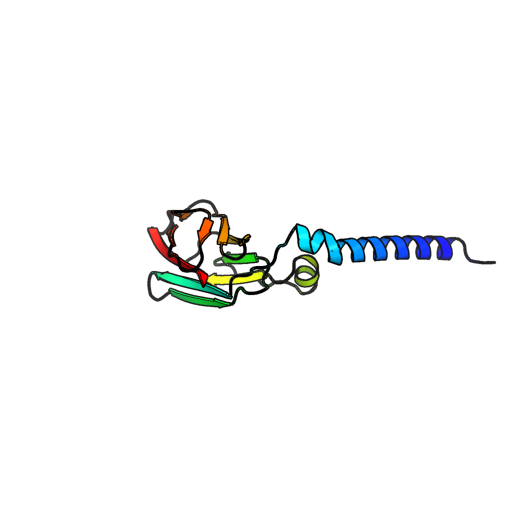
ATOM 644 N N . TYR A 1 82 ? 2.412 6.239 1.670 1.00 91.50 82 TYR A N 1
ATOM 645 C CA . TYR A 1 82 ? 2.589 5.858 3.064 1.00 91.50 82 TYR A CA 1
ATOM 646 C C . TYR A 1 82 ? 1.620 6.667 3.917 1.00 91.50 82 TYR A C 1
ATOM 648 O O . TYR A 1 82 ? 1.617 7.899 3.856 1.00 91.50 82 TYR A O 1
ATOM 656 N N . GLU A 1 83 ? 0.785 5.969 4.672 1.00 90.50 83 GLU A N 1
ATOM 657 C CA . GLU A 1 83 ? 0.003 6.545 5.755 1.00 90.50 83 GLU A CA 1
ATOM 658 C C . GLU A 1 83 ? 0.720 6.216 7.055 1.00 90.50 83 GLU A C 1
ATOM 660 O O . GLU A 1 83 ? 0.808 5.049 7.436 1.00 90.50 83 GLU A O 1
ATOM 665 N N . ILE A 1 84 ? 1.267 7.250 7.690 1.00 89.06 84 ILE A N 1
ATOM 666 C CA . ILE A 1 84 ? 2.100 7.097 8.878 1.00 89.06 84 ILE A CA 1
ATOM 667 C C . ILE A 1 84 ? 1.266 7.488 10.091 1.00 89.06 84 ILE A C 1
ATOM 669 O O . ILE A 1 84 ? 0.836 8.639 10.194 1.00 89.06 84 ILE A O 1
ATOM 673 N N . ASN A 1 85 ? 1.015 6.531 10.978 1.00 87.75 85 ASN A N 1
ATOM 674 C CA . ASN A 1 85 ? 0.323 6.769 12.236 1.00 87.75 85 ASN A CA 1
ATOM 675 C C . ASN A 1 85 ? 0.752 5.757 13.308 1.00 87.75 85 ASN A C 1
ATOM 677 O O . ASN A 1 85 ? 0.883 4.569 13.019 1.00 87.75 85 ASN A O 1
ATOM 681 N N . ASP A 1 86 ? 0.909 6.224 14.544 1.00 85.25 86 ASP A N 1
ATOM 682 C CA . ASP A 1 86 ? 1.380 5.419 15.678 1.00 85.25 86 ASP A CA 1
ATOM 683 C C . ASP A 1 86 ? 0.383 4.332 16.124 1.00 85.25 86 ASP A C 1
ATOM 685 O O . ASP A 1 86 ? 0.756 3.412 16.845 1.00 85.25 86 ASP A O 1
ATOM 689 N N . ILE A 1 87 ? -0.871 4.386 15.659 1.00 85.00 87 ILE A N 1
ATOM 690 C CA . ILE A 1 87 ? -1.889 3.341 15.883 1.00 85.00 87 ILE A CA 1
ATOM 691 C C . ILE A 1 87 ? -1.509 2.021 15.185 1.00 85.00 87 ILE A C 1
ATOM 693 O O . ILE A 1 87 ? -1.972 0.944 15.576 1.00 85.00 87 ILE A O 1
ATOM 697 N N . TRP A 1 88 ? -0.666 2.079 14.149 1.00 84.50 88 TRP A N 1
ATOM 698 C CA . TRP A 1 88 ? -0.249 0.900 13.397 1.00 84.50 88 TRP A CA 1
ATOM 699 C C . TRP A 1 88 ? 0.949 0.207 14.065 1.00 84.50 88 TRP A C 1
ATOM 701 O O . TRP A 1 88 ? 2.070 0.712 14.041 1.00 84.50 88 TRP A O 1
ATOM 711 N N . THR A 1 89 ? 0.749 -0.988 14.621 1.00 84.88 89 THR A N 1
ATOM 712 C CA . THR A 1 89 ? 1.825 -1.804 15.213 1.00 84.88 89 THR A CA 1
ATOM 713 C C . THR A 1 89 ? 2.632 -2.542 14.149 1.00 84.88 89 THR A C 1
ATOM 715 O O . THR A 1 89 ? 3.839 -2.738 14.299 1.00 84.88 89 THR A O 1
ATOM 718 N N . SER A 1 90 ? 1.993 -2.920 13.042 1.00 86.50 90 SER A N 1
ATOM 719 C CA . SER A 1 90 ? 2.643 -3.586 11.917 1.00 86.50 90 SER A CA 1
ATOM 720 C C . SER A 1 90 ? 2.105 -3.114 10.566 1.00 86.50 90 SER A C 1
ATOM 722 O O . SER A 1 90 ? 1.031 -2.522 10.471 1.00 86.50 90 SER A O 1
ATOM 724 N N . ASP A 1 91 ? 2.904 -3.334 9.521 1.00 89.75 91 ASP A N 1
ATOM 725 C CA . ASP A 1 91 ? 2.657 -2.744 8.209 1.00 89.75 91 ASP A CA 1
ATOM 726 C C . ASP A 1 91 ? 1.496 -3.435 7.483 1.00 89.75 91 ASP A C 1
ATOM 728 O O . ASP A 1 91 ? 1.577 -4.609 7.108 1.00 89.75 91 ASP A O 1
ATOM 732 N N . ILE A 1 92 ? 0.440 -2.675 7.198 1.00 90.06 92 ILE A N 1
ATOM 733 C CA . ILE A 1 92 ? -0.705 -3.145 6.417 1.00 90.06 92 ILE A CA 1
ATOM 734 C C . ILE A 1 92 ? -0.553 -2.669 4.979 1.00 90.06 92 ILE A C 1
ATOM 736 O O . ILE A 1 92 ? -0.401 -1.478 4.701 1.00 90.06 92 ILE A O 1
ATOM 740 N N . VAL A 1 93 ? -0.645 -3.603 4.037 1.00 91.88 93 VAL A N 1
ATOM 741 C CA . VAL A 1 93 ? -0.443 -3.320 2.617 1.00 91.88 93 VAL A CA 1
ATOM 742 C C . VAL A 1 93 ? -1.761 -3.405 1.865 1.00 91.88 93 VAL A C 1
ATOM 744 O O . VAL A 1 93 ? -2.415 -4.444 1.830 1.00 91.88 93 VAL A O 1
ATOM 747 N N . ILE A 1 94 ? -2.124 -2.328 1.178 1.00 92.38 94 ILE A N 1
ATOM 748 C CA . ILE A 1 94 ? -3.278 -2.273 0.284 1.00 92.38 94 ILE A CA 1
ATOM 749 C C . ILE A 1 94 ? -2.763 -2.222 -1.155 1.00 92.38 94 ILE A C 1
ATOM 751 O O . ILE A 1 94 ? -1.951 -1.363 -1.514 1.00 92.38 94 ILE A O 1
ATOM 755 N N . ILE A 1 95 ? -3.264 -3.130 -1.993 1.00 92.25 95 ILE A N 1
ATOM 756 C CA . ILE A 1 95 ? -2.930 -3.229 -3.418 1.00 92.25 95 ILE A CA 1
ATOM 757 C C . ILE A 1 95 ? -4.187 -3.144 -4.293 1.00 92.25 95 ILE A C 1
ATOM 759 O O . ILE A 1 95 ? -5.270 -3.586 -3.887 1.00 92.25 95 ILE A O 1
ATOM 763 N N . PRO A 1 96 ? -4.082 -2.582 -5.507 1.00 91.38 96 PRO A N 1
ATOM 764 C CA . PRO A 1 96 ? -5.206 -2.519 -6.423 1.00 91.38 96 PRO A CA 1
ATOM 765 C C . PRO A 1 96 ? -5.578 -3.916 -6.912 1.00 91.38 96 PRO A C 1
ATOM 767 O O . PRO A 1 96 ? -4.717 -4.766 -7.132 1.00 91.38 96 PRO A O 1
ATOM 770 N N . ARG A 1 97 ? -6.882 -4.135 -7.095 1.00 88.19 97 ARG A N 1
ATOM 771 C CA . ARG A 1 97 ? -7.421 -5.376 -7.655 1.00 88.19 97 ARG A CA 1
ATOM 772 C C . ARG A 1 97 ? -8.257 -5.082 -8.890 1.00 88.19 97 ARG A C 1
ATOM 774 O O . ARG A 1 97 ? -7.846 -5.407 -9.994 1.00 88.19 97 ARG A O 1
ATOM 781 N N . ASP A 1 98 ? -9.378 -4.390 -8.698 1.00 85.81 98 ASP A N 1
ATOM 782 C CA . ASP A 1 98 ? -10.332 -4.071 -9.760 1.00 85.81 98 ASP A CA 1
ATOM 783 C C . ASP A 1 98 ? -10.671 -2.576 -9.770 1.00 85.81 98 ASP A C 1
ATOM 785 O O . ASP A 1 98 ? -10.330 -1.818 -8.861 1.00 85.81 98 ASP A O 1
ATOM 789 N N . LYS A 1 99 ? -11.462 -2.142 -10.757 1.00 85.00 99 LYS A N 1
ATOM 790 C CA . LYS A 1 99 ? -11.975 -0.760 -10.818 1.00 85.00 99 LYS A CA 1
ATOM 791 C C . LYS A 1 99 ? -12.809 -0.357 -9.591 1.00 85.00 99 LYS A C 1
ATOM 793 O O . LYS A 1 99 ? -12.888 0.826 -9.275 1.00 85.00 99 LYS A O 1
ATOM 798 N N . LYS A 1 100 ? -13.435 -1.338 -8.930 1.00 87.25 100 LYS A N 1
ATOM 799 C CA . LYS A 1 100 ? -14.357 -1.158 -7.795 1.00 87.25 100 LYS A CA 1
ATOM 800 C C . LYS A 1 100 ? -13.869 -1.809 -6.498 1.00 87.25 100 LYS A C 1
ATOM 802 O O . LYS A 1 100 ? -14.613 -1.810 -5.524 1.00 87.25 100 LYS A O 1
ATOM 807 N N . SER A 1 101 ? -12.681 -2.415 -6.487 1.00 88.06 101 SER A N 1
ATOM 808 C CA . SER A 1 101 ? -12.194 -3.118 -5.302 1.00 88.06 101 SER A CA 1
ATOM 809 C C . SER A 1 101 ? -10.684 -3.031 -5.145 1.00 88.06 101 SER A C 1
ATOM 811 O O . SER A 1 101 ? -9.937 -2.937 -6.122 1.00 88.06 101 SER A O 1
ATOM 813 N N . VAL A 1 102 ? -10.234 -3.101 -3.899 1.00 91.12 102 VAL A N 1
ATOM 814 C CA . VAL A 1 102 ? -8.819 -3.259 -3.559 1.00 91.12 102 VAL A CA 1
ATOM 815 C C . VAL A 1 102 ? -8.652 -4.501 -2.697 1.00 91.12 102 VAL A C 1
ATOM 817 O O . VAL A 1 102 ? -9.596 -4.979 -2.060 1.00 91.12 102 VAL A O 1
ATOM 820 N N . LYS A 1 103 ? -7.442 -5.044 -2.695 1.00 91.94 103 LYS A N 1
ATOM 821 C CA . LYS A 1 103 ? -7.056 -6.142 -1.820 1.00 91.94 103 LYS A CA 1
ATOM 822 C C . LYS A 1 103 ? -6.233 -5.577 -0.673 1.00 91.94 103 LYS A C 1
ATOM 824 O O . LYS A 1 103 ? -5.344 -4.760 -0.898 1.00 91.94 103 LYS A O 1
ATOM 829 N N . ILE A 1 104 ? -6.527 -6.043 0.531 1.00 91.50 104 ILE A N 1
ATOM 830 C CA . ILE A 1 104 ? -5.738 -5.747 1.718 1.00 91.50 104 ILE A CA 1
ATOM 831 C C . ILE A 1 104 ? -4.974 -7.000 2.138 1.00 91.50 104 ILE A C 1
ATOM 833 O O . ILE A 1 104 ? -5.502 -8.116 2.122 1.00 91.50 104 ILE A O 1
ATOM 837 N N . THR A 1 105 ? -3.709 -6.803 2.465 1.00 89.88 105 THR A N 1
ATOM 838 C CA . THR A 1 105 ? -2.809 -7.806 3.013 1.00 89.88 105 THR A CA 1
ATOM 839 C C . THR A 1 105 ? -2.436 -7.334 4.405 1.00 89.88 105 THR A C 1
ATOM 841 O O . THR A 1 105 ? -1.837 -6.271 4.566 1.00 89.88 105 THR A O 1
ATOM 844 N N . LEU A 1 106 ? -2.841 -8.119 5.394 1.00 87.00 106 LEU A N 1
ATOM 845 C CA . LEU A 1 106 ? -2.619 -7.828 6.801 1.00 87.00 106 LEU A CA 1
ATOM 846 C C . LEU A 1 106 ? -1.343 -8.523 7.259 1.00 87.00 106 LEU A C 1
ATOM 848 O O . LEU A 1 106 ? -1.042 -9.643 6.835 1.00 87.00 106 LEU A O 1
ATOM 852 N N . SER A 1 107 ? -0.613 -7.839 8.120 1.00 83.88 107 SER A N 1
ATOM 853 C CA . SER A 1 107 ? 0.452 -8.382 8.948 1.00 83.88 107 SER A CA 1
ATOM 854 C C . SER A 1 107 ? -0.129 -9.169 10.133 1.00 83.88 107 SER A C 1
ATOM 856 O O . SER A 1 107 ? -1.340 -9.191 10.359 1.00 83.88 107 SER A O 1
ATOM 858 N N . LYS A 1 108 ? 0.733 -9.875 10.874 1.00 79.56 108 LYS A N 1
ATOM 859 C CA . LYS A 1 108 ? 0.324 -10.610 12.083 1.00 79.56 108 LYS A CA 1
ATOM 860 C C . LYS A 1 108 ? -0.261 -9.635 13.118 1.00 79.56 108 LYS A C 1
ATOM 862 O O . LYS A 1 108 ? 0.249 -8.525 13.230 1.00 79.56 108 LYS A O 1
ATOM 867 N N . GLY A 1 109 ? -1.296 -10.061 13.842 1.00 80.56 109 GLY A N 1
ATOM 868 C CA . GLY A 1 109 ? -1.962 -9.248 14.868 1.00 80.56 109 GLY A CA 1
ATOM 869 C C . GLY A 1 109 ? -3.104 -8.368 14.352 1.00 80.56 109 GLY A C 1
ATOM 870 O O . GLY A 1 109 ? -3.679 -7.617 15.127 1.00 80.56 109 GLY A O 1
ATOM 871 N N . TYR A 1 110 ? -3.472 -8.449 13.067 1.00 85.88 110 TYR A N 1
ATOM 872 C CA . TYR A 1 110 ? -4.639 -7.739 12.537 1.00 85.88 110 TYR A CA 1
ATOM 873 C C . TYR A 1 110 ? -5.692 -8.680 11.957 1.00 85.88 110 TYR A C 1
ATOM 875 O O . TYR A 1 110 ? -5.399 -9.536 11.116 1.00 85.88 110 TYR A O 1
ATOM 883 N N . LEU A 1 111 ? -6.948 -8.437 12.328 1.00 84.69 111 LEU A N 1
ATOM 884 C CA . LEU A 1 111 ? -8.127 -9.100 11.784 1.00 84.69 111 LEU A CA 1
ATOM 885 C C . LEU A 1 111 ? -8.953 -8.130 10.943 1.00 84.69 111 LEU A C 1
ATOM 887 O O . LEU A 1 111 ? -9.070 -6.947 11.257 1.00 84.69 111 LEU A O 1
ATOM 891 N N . ILE A 1 112 ? -9.550 -8.650 9.872 1.00 86.62 112 ILE A N 1
ATOM 892 C CA . ILE A 1 112 ? -10.514 -7.913 9.057 1.00 86.62 112 ILE A CA 1
ATOM 893 C C . ILE A 1 112 ? -11.666 -8.821 8.651 1.00 86.62 112 ILE A C 1
ATOM 895 O O . ILE A 1 112 ? -11.455 -10.000 8.354 1.00 86.62 112 ILE A O 1
ATOM 899 N N . ASP A 1 113 ? -12.849 -8.231 8.518 1.00 80.94 113 ASP A N 1
ATOM 900 C CA . ASP A 1 113 ? -14.047 -8.922 8.035 1.00 80.94 113 ASP A CA 1
ATOM 901 C C . ASP A 1 113 ? -13.878 -9.456 6.602 1.00 80.94 113 ASP A C 1
ATOM 903 O O . ASP A 1 113 ? -14.358 -10.535 6.258 1.00 80.94 113 ASP A O 1
ATOM 907 N N . ALA A 1 114 ? -13.170 -8.715 5.738 1.00 84.94 114 ALA A N 1
ATOM 908 C CA . ALA A 1 114 ? -12.951 -9.109 4.349 1.00 84.94 114 ALA A CA 1
ATOM 909 C C . ALA A 1 114 ? -11.583 -8.678 3.803 1.00 84.94 114 ALA A C 1
ATOM 911 O O . ALA A 1 114 ? -11.214 -7.508 3.821 1.00 84.94 114 ALA A O 1
ATOM 912 N N . LYS A 1 115 ? -10.860 -9.612 3.168 1.00 84.81 115 LYS A N 1
ATOM 913 C CA . LYS A 1 115 ? -9.594 -9.320 2.453 1.00 84.81 115 LYS A CA 1
ATOM 914 C C . LYS A 1 115 ? -9.787 -8.503 1.164 1.00 84.81 115 LYS A C 1
ATOM 916 O O . LYS A 1 115 ? -8.816 -8.063 0.543 1.00 84.81 115 LYS A O 1
ATOM 921 N N . LYS A 1 116 ? -11.035 -8.347 0.718 1.00 88.75 116 LYS A N 1
ATOM 922 C CA . LYS A 1 116 ? -11.431 -7.563 -0.454 1.00 88.75 116 LYS A CA 1
ATOM 923 C C . LYS A 1 116 ? -12.298 -6.411 0.025 1.00 88.75 116 LYS A C 1
ATOM 925 O O . LYS A 1 116 ? -13.392 -6.650 0.519 1.00 88.75 116 LYS A O 1
ATOM 930 N N . LEU A 1 117 ? -11.827 -5.191 -0.196 1.00 88.56 117 LEU A N 1
ATOM 931 C CA . LEU A 1 117 ? -12.564 -3.989 0.159 1.00 88.56 117 LEU A CA 1
ATOM 932 C C . LEU A 1 117 ? -13.248 -3.444 -1.094 1.00 88.56 117 LEU A C 1
ATOM 934 O O . LEU A 1 117 ? -12.585 -3.130 -2.089 1.00 88.56 117 LEU A O 1
ATOM 938 N N . MET A 1 118 ? -14.572 -3.371 -1.069 1.00 89.56 118 MET A N 1
ATOM 939 C CA . MET A 1 118 ? -15.383 -2.827 -2.152 1.00 89.56 118 MET A CA 1
ATOM 940 C C . MET A 1 118 ? -15.548 -1.313 -2.017 1.00 89.56 118 MET A C 1
ATOM 942 O O . MET A 1 118 ? -15.496 -0.738 -0.929 1.00 89.56 118 MET A O 1
ATOM 946 N N . LEU A 1 119 ? -15.785 -0.660 -3.152 1.00 88.50 119 LEU A N 1
ATOM 947 C CA . LEU A 1 119 ? -16.083 0.764 -3.213 1.00 88.50 119 LEU A CA 1
ATOM 948 C C . LEU A 1 119 ? -17.317 1.114 -2.364 1.00 88.50 119 LEU A C 1
ATOM 950 O O . LEU A 1 119 ? -18.350 0.458 -2.463 1.00 88.50 119 LEU A O 1
ATOM 954 N N . ASN A 1 120 ? -17.211 2.194 -1.593 1.00 87.69 120 ASN A N 1
ATOM 955 C CA . ASN A 1 120 ? -18.226 2.753 -0.697 1.00 87.69 120 ASN A CA 1
ATOM 956 C C . ASN A 1 120 ? -18.692 1.835 0.444 1.00 87.69 120 ASN A C 1
ATOM 958 O O . ASN A 1 120 ? -19.623 2.214 1.153 1.00 87.69 120 ASN A O 1
ATOM 962 N N . GLN A 1 121 ? -18.040 0.691 0.658 1.00 88.75 121 GLN A N 1
ATOM 963 C CA . GLN A 1 121 ? -18.285 -0.178 1.808 1.00 88.75 121 GLN A CA 1
ATOM 964 C C . GLN A 1 121 ? -17.287 0.118 2.929 1.00 88.75 121 GLN A C 1
ATOM 966 O O . GLN A 1 121 ? -16.146 0.514 2.672 1.00 88.75 121 GLN A O 1
ATOM 971 N N . GLU A 1 122 ? -17.758 -0.030 4.162 1.00 88.38 122 GLU A N 1
ATOM 972 C CA . GLU A 1 122 ? -16.978 0.139 5.384 1.00 88.38 122 GLU A CA 1
ATOM 973 C C . GLU A 1 122 ? -16.553 -1.230 5.898 1.00 88.38 122 GLU A C 1
ATOM 975 O O . GLU A 1 122 ? -17.333 -2.181 5.872 1.00 88.38 122 GLU A O 1
ATOM 980 N N . TYR A 1 123 ? -15.303 -1.319 6.334 1.00 89.81 123 TYR A N 1
ATOM 981 C CA . TYR A 1 123 ? -14.719 -2.536 6.879 1.00 89.81 123 TYR A CA 1
ATOM 982 C C . TYR A 1 123 ? -13.972 -2.200 8.152 1.00 89.81 123 TYR A C 1
ATOM 984 O O . TYR A 1 123 ? -13.261 -1.195 8.194 1.00 89.81 123 TYR A O 1
ATOM 992 N N . THR A 1 124 ? -14.098 -3.053 9.162 1.00 88.00 124 THR A N 1
ATOM 993 C CA . THR A 1 124 ? -13.412 -2.849 10.434 1.00 88.00 124 THR A CA 1
ATOM 994 C C . THR A 1 124 ? -12.140 -3.678 10.461 1.00 88.00 124 THR A C 1
ATOM 996 O O . THR A 1 124 ? -12.166 -4.886 10.237 1.00 88.00 124 THR A O 1
ATOM 999 N N . ILE A 1 125 ? -11.022 -3.019 10.737 1.00 88.06 125 ILE A N 1
ATOM 1000 C CA . ILE A 1 125 ? -9.759 -3.654 11.088 1.00 88.06 125 ILE A CA 1
ATOM 1001 C C . ILE A 1 125 ? -9.652 -3.653 12.603 1.00 88.06 125 ILE A C 1
ATOM 1003 O O . ILE A 1 125 ? -9.729 -2.596 13.227 1.00 88.06 125 ILE A O 1
ATOM 1007 N N . LEU A 1 126 ? -9.466 -4.831 13.182 1.00 87.88 126 LEU A N 1
ATOM 1008 C CA . LEU A 1 126 ? -9.189 -4.999 14.598 1.00 87.88 126 LEU A CA 1
ATOM 1009 C C . LEU A 1 126 ? -7.707 -5.313 14.774 1.00 87.88 126 LEU A C 1
ATOM 1011 O O . LEU A 1 126 ? -7.192 -6.237 14.147 1.00 87.88 126 LEU A O 1
ATOM 1015 N N . ASN A 1 127 ? -7.034 -4.530 15.609 1.00 85.56 127 ASN A N 1
ATOM 1016 C CA . ASN A 1 127 ? -5.695 -4.844 16.086 1.00 85.56 127 ASN A CA 1
ATOM 1017 C C . ASN A 1 127 ? -5.821 -5.735 17.326 1.00 85.56 127 ASN A C 1
ATOM 1019 O O . ASN A 1 127 ? -6.428 -5.318 18.308 1.00 85.56 127 ASN A O 1
ATOM 1023 N N . GLU A 1 128 ? -5.279 -6.944 17.288 1.00 84.88 128 GLU A N 1
ATOM 1024 C CA . GLU A 1 128 ? -5.290 -7.886 18.410 1.00 84.88 128 GLU A CA 1
ATOM 1025 C C . GLU A 1 128 ? -4.348 -7.437 19.536 1.00 84.88 128 GLU A C 1
ATOM 1027 O O . GLU A 1 128 ? -4.647 -7.678 20.703 1.00 84.88 128 GLU A O 1
ATOM 1032 N N . ASP A 1 129 ? -3.262 -6.726 19.210 1.00 81.69 129 ASP A N 1
ATOM 1033 C CA . ASP A 1 129 ? -2.257 -6.303 20.193 1.00 81.69 129 ASP A CA 1
ATOM 1034 C C . ASP A 1 129 ? -2.769 -5.153 21.076 1.00 81.69 129 ASP A C 1
ATOM 1036 O O . ASP A 1 129 ? -2.534 -5.115 22.282 1.00 81.69 129 ASP A O 1
ATOM 1040 N N . THR A 1 130 ? -3.472 -4.192 20.471 1.00 78.25 130 THR A N 1
ATOM 1041 C CA . THR A 1 130 ? -3.953 -2.968 21.140 1.00 78.25 130 THR A CA 1
ATOM 1042 C C . THR A 1 130 ? -5.463 -2.961 21.370 1.00 78.25 130 THR A C 1
ATOM 1044 O O . THR A 1 130 ? -5.987 -2.035 21.989 1.00 78.25 130 THR A O 1
ATOM 1047 N N . ASN A 1 131 ? -6.179 -3.964 20.854 1.00 80.44 131 ASN A N 1
ATOM 1048 C CA . ASN A 1 131 ? -7.642 -4.068 20.851 1.00 80.44 131 ASN A CA 1
ATOM 1049 C C . ASN A 1 131 ? -8.356 -2.852 20.216 1.00 80.44 131 ASN A C 1
ATOM 1051 O O . ASN A 1 131 ? -9.522 -2.562 20.498 1.00 80.44 131 ASN A O 1
ATOM 1055 N N . THR A 1 132 ? -7.653 -2.107 19.356 1.00 83.19 132 THR A N 1
ATOM 1056 C CA . THR A 1 132 ? -8.185 -0.918 18.679 1.00 83.19 132 THR A CA 1
ATOM 1057 C C . THR A 1 132 ? -8.889 -1.296 17.384 1.00 83.19 132 THR A C 1
ATOM 1059 O O . THR A 1 132 ? -8.404 -2.137 16.625 1.00 83.19 132 THR A O 1
ATOM 1062 N N . LYS A 1 133 ? -10.007 -0.622 17.102 1.00 86.25 133 LYS A N 1
ATOM 1063 C CA . LYS A 1 133 ? -10.780 -0.790 15.869 1.00 86.25 133 LYS A CA 1
ATOM 1064 C C . LYS A 1 133 ? -10.585 0.412 14.956 1.00 86.25 133 LYS A C 1
ATOM 1066 O O . LYS A 1 133 ? -10.770 1.543 15.396 1.00 86.25 133 LYS A O 1
ATOM 1071 N N . THR A 1 134 ? -10.281 0.148 13.693 1.00 86.06 134 THR A N 1
ATOM 1072 C CA . THR A 1 134 ? -10.158 1.164 12.648 1.00 86.06 134 THR A CA 1
ATOM 1073 C C . THR A 1 134 ? -11.068 0.826 11.485 1.00 86.06 134 THR A C 1
ATOM 1075 O O . THR A 1 134 ? -10.999 -0.258 10.911 1.00 86.06 134 THR A O 1
ATOM 1078 N N . ILE A 1 135 ? -11.923 1.767 11.116 1.00 87.81 135 ILE A N 1
ATOM 1079 C CA . ILE A 1 135 ? -12.834 1.663 9.986 1.00 87.81 135 ILE A CA 1
ATOM 1080 C C . ILE A 1 135 ? -12.115 2.153 8.730 1.00 87.81 135 ILE A C 1
ATOM 1082 O O . ILE A 1 135 ? -11.583 3.263 8.670 1.00 87.81 135 ILE A O 1
ATOM 1086 N N . ILE A 1 136 ? -12.126 1.323 7.692 1.00 89.00 136 ILE A N 1
ATOM 1087 C CA . ILE A 1 136 ? -11.612 1.652 6.366 1.00 89.00 136 ILE A CA 1
ATOM 1088 C C . ILE A 1 136 ? -12.769 1.747 5.378 1.00 89.00 136 ILE A C 1
ATOM 1090 O O . ILE A 1 136 ? -13.564 0.818 5.237 1.00 89.00 136 ILE A O 1
ATOM 1094 N N . LYS A 1 137 ? -12.804 2.844 4.618 1.00 89.31 137 LYS A N 1
ATOM 1095 C CA . LYS A 1 137 ? -13.743 3.064 3.514 1.00 89.31 137 LYS A CA 1
ATOM 1096 C C . LYS A 1 137 ? -13.027 3.555 2.267 1.00 89.31 137 LYS A C 1
ATOM 1098 O O . LYS A 1 137 ? -12.170 4.434 2.319 1.00 89.31 137 LYS A O 1
ATOM 1103 N N . ILE A 1 138 ? -13.416 3.038 1.108 1.00 88.00 138 ILE A N 1
ATOM 1104 C CA . ILE A 1 138 ? -12.834 3.433 -0.184 1.00 88.00 138 ILE A CA 1
ATOM 1105 C C . ILE A 1 138 ? -13.870 4.210 -0.987 1.00 88.00 138 ILE A C 1
ATOM 1107 O O . ILE A 1 138 ? -15.019 3.786 -1.065 1.00 88.00 138 ILE A O 1
ATOM 1111 N N . ARG A 1 139 ? -13.471 5.326 -1.603 1.00 83.19 139 ARG A N 1
ATOM 1112 C CA . ARG A 1 139 ? -14.314 6.165 -2.473 1.00 83.19 139 ARG A CA 1
ATOM 1113 C C . ARG A 1 139 ? -13.652 6.463 -3.816 1.00 83.19 139 ARG A C 1
ATOM 1115 O O . ARG A 1 139 ? -12.404 6.397 -3.902 1.00 83.19 139 ARG A O 1
#

Sequence (139 aa):
MANPLATGTSILGFILLAALALWLAVLQYMFYPRFSVKSLQLSDPAPYMARKTIRRARQVILTSKQQKQGFLNQLFTGKIIYEINDIWTSDIVIIPRDKKSVKITLSKGYLIDAKKLMLNQEYTILNEDTNTKTIIKIR

Nearest PDB structures (foldseek):
  3dsh-assembly1_A-2  TM=5.743E-01  e=8.084E-01  Homo sapiens
  6bnm-assembly1_A  TM=4.764E-01  e=9.091E-01  Homo sapiens
  6r9o-assembly1_A  TM=1.718E-01  e=8.455E+00  Saccharomyces cerevisiae S288C

Mean predicted aligned error: 7.15 Å